Protein AF-A0A090REI8-F1 (afdb_monomer_lite)

Radius of gyration: 16.4 Å; chains: 1; bounding box: 38×35×31 Å

Organism: NCBI:txid754436

Sequence (110 aa):
MWQRHIGLMAAQRTAQASSPGHITAIDIDSGAVAAANLNFSASPWAARLQAVQADLADWTAQHTAGTFESIVCNPPYFNSGEQANCQARATARHTDNLHTPPYWPACIPC

InterPro domains:
  IPR000241 Ribosomal RNA large subunit methyltransferase K/L-like, methyltransferase domain [PF01170] (14-83)
  IPR002052 DNA methylase, N-6 adenine-specific, conserved site [PS00092] (71-77)
  IPR029063 S-adenosyl-L-methionine-dependent methyltransferase superfamily [G3DSA:3.40.50.150] (5-108)
  IPR029063 S-adenosyl-L-methionine-dependent methyltransferase superfamily [SSF53335] (13-97)
  IPR050210 tRNA (adenine-N(6)-)-methyltransferase [PTHR47739] (6-101)

Foldseek 3Di:
DPLLCVQVVLCVVQVPPPDRAADEAEDQDPVSQVSSLVVLCPDPNVVRYHYDNDDPVVVPVVDDPPPDPDDDDDDDPDDDDDDCPDDDDDDDDDDDDDDDDDDDPDPDDD

Secondary structure (DSSP, 8-state):
-GGGGHHHHHHHHTTTSSSPPPEEEEES-HHHHHHHHHHHHTSTTGGGEEEEE--HHHHHHTS-TTS-S-------S--S-------S---S---------S-S------

pLDDT: mean 74.06, std 25.16, range [29.55, 97.62]

Structure (mmCIF, N/CA/C/O backbone):
data_AF-A0A090REI8-F1
#
_entry.id   AF-A0A090REI8-F1
#
loop_
_atom_site.group_PDB
_atom_site.id
_atom_site.type_symbol
_atom_site.label_atom_id
_atom_site.label_alt_id
_atom_site.label_comp_id
_atom_site.label_asym_id
_atom_site.label_entity_id
_atom_site.label_seq_id
_atom_site.pdbx_PDB_ins_code
_atom_site.Cartn_x
_atom_site.Cartn_y
_atom_site.Cartn_z
_atom_site.occupancy
_atom_site.B_iso_or_equiv
_atom_site.auth_seq_id
_atom_site.auth_comp_id
_atom_site.auth_asym_id
_atom_site.auth_atom_id
_atom_site.pdbx_PDB_model_num
ATOM 1 N N . MET A 1 1 ? 13.327 -5.781 -0.823 1.00 45.44 1 MET A N 1
ATOM 2 C CA . MET A 1 1 ? 12.914 -6.630 0.326 1.00 45.44 1 MET A CA 1
ATOM 3 C C . MET A 1 1 ? 12.177 -5.838 1.419 1.00 45.44 1 MET A C 1
ATOM 5 O O . MET A 1 1 ? 11.156 -6.320 1.885 1.00 45.44 1 MET A O 1
ATOM 9 N N . TRP A 1 2 ? 12.618 -4.628 1.796 1.00 55.41 2 TRP A N 1
ATOM 10 C CA . TRP A 1 2 ? 12.045 -3.865 2.925 1.00 55.41 2 TRP A CA 1
ATOM 11 C C . TRP A 1 2 ? 10.726 -3.107 2.665 1.00 55.41 2 TRP A C 1
ATOM 13 O O . TRP A 1 2 ? 10.048 -2.748 3.620 1.00 55.41 2 TRP A O 1
ATOM 23 N N . GLN A 1 3 ? 10.308 -2.900 1.412 1.00 60.66 3 GLN A N 1
ATOM 24 C CA . GLN A 1 3 ? 9.115 -2.086 1.107 1.00 60.66 3 GLN A CA 1
ATOM 25 C C . GLN A 1 3 ? 7.772 -2.812 1.353 1.00 60.66 3 GLN A C 1
ATOM 27 O O . GLN A 1 3 ? 6.735 -2.182 1.515 1.00 60.66 3 GLN A O 1
ATOM 32 N N . ARG A 1 4 ? 7.785 -4.145 1.499 1.00 77.06 4 ARG A N 1
ATOM 33 C CA . ARG A 1 4 ? 6.569 -4.988 1.528 1.00 77.06 4 ARG A CA 1
ATOM 34 C C . ARG A 1 4 ? 5.786 -4.996 2.852 1.00 77.06 4 ARG A C 1
ATOM 36 O O . ARG A 1 4 ? 4.721 -5.600 2.912 1.00 77.06 4 ARG A O 1
ATOM 43 N N . HIS A 1 5 ? 6.307 -4.386 3.920 1.00 87.06 5 HIS A N 1
ATOM 44 C CA . HIS A 1 5 ? 5.734 -4.498 5.276 1.00 87.06 5 HIS A CA 1
ATOM 45 C C . HIS A 1 5 ? 5.313 -3.160 5.898 1.00 87.06 5 HIS A C 1
ATOM 47 O O . HIS A 1 5 ? 4.708 -3.153 6.969 1.00 87.06 5 HIS A O 1
ATOM 53 N N . ILE A 1 6 ? 5.597 -2.028 5.246 1.00 89.81 6 ILE A N 1
ATOM 54 C CA . ILE A 1 6 ? 5.300 -0.695 5.796 1.00 89.81 6 ILE A CA 1
ATOM 55 C C . ILE A 1 6 ? 3.793 -0.515 6.024 1.00 89.81 6 ILE A C 1
ATOM 57 O O . ILE A 1 6 ? 3.399 -0.041 7.087 1.00 89.81 6 ILE A O 1
ATOM 61 N N . GLY A 1 7 ? 2.952 -0.993 5.100 1.00 92.75 7 GLY A N 1
ATOM 62 C CA . GLY A 1 7 ? 1.494 -0.954 5.260 1.00 92.75 7 GLY A CA 1
ATOM 63 C C . GLY A 1 7 ? 1.001 -1.705 6.503 1.00 92.75 7 GLY A C 1
ATOM 64 O O . GLY A 1 7 ? 0.218 -1.163 7.278 1.00 92.75 7 GLY A O 1
ATOM 65 N N . LEU A 1 8 ? 1.530 -2.906 6.766 1.00 95.12 8 LEU A N 1
ATOM 66 C CA . LEU A 1 8 ? 1.191 -3.678 7.971 1.00 95.12 8 LEU A CA 1
ATOM 67 C C . LEU A 1 8 ? 1.623 -2.959 9.251 1.00 95.12 8 LEU A C 1
ATOM 69 O O . LEU A 1 8 ? 0.865 -2.884 10.215 1.00 95.12 8 LEU A O 1
ATOM 73 N N . MET A 1 9 ? 2.832 -2.402 9.249 1.00 94.88 9 MET A N 1
ATOM 74 C CA . MET A 1 9 ? 3.364 -1.646 10.380 1.00 94.88 9 MET A CA 1
ATOM 75 C C . MET A 1 9 ? 2.535 -0.392 10.688 1.00 94.88 9 MET A C 1
ATOM 77 O O . MET A 1 9 ? 2.335 -0.069 11.861 1.00 94.88 9 MET A O 1
ATOM 81 N N . ALA A 1 10 ? 2.044 0.305 9.660 1.00 94.19 10 ALA A N 1
ATOM 82 C CA . ALA A 1 10 ? 1.138 1.439 9.817 1.00 94.19 10 ALA A CA 1
ATOM 83 C C . ALA A 1 10 ? -0.238 0.994 10.344 1.00 94.19 10 ALA A C 1
ATOM 85 O O . ALA A 1 10 ? -0.774 1.605 11.272 1.00 94.19 10 ALA A O 1
ATOM 86 N N . ALA A 1 11 ? -0.785 -0.106 9.817 1.00 95.50 11 ALA A N 1
ATOM 87 C CA . ALA A 1 11 ? -2.069 -0.647 10.260 1.00 95.50 11 ALA A CA 1
ATOM 88 C C . ALA A 1 11 ? -2.041 -1.062 11.734 1.00 95.50 11 ALA A C 1
ATOM 90 O O . ALA A 1 11 ? -2.959 -0.724 12.482 1.00 95.50 11 ALA A O 1
ATOM 91 N N . GLN A 1 12 ? -0.962 -1.724 12.163 1.00 95.81 12 GLN A N 1
ATOM 92 C CA . GLN A 1 12 ? -0.759 -2.134 13.549 1.00 95.81 12 GLN A CA 1
ATOM 93 C C . GLN A 1 12 ? -0.692 -0.931 14.497 1.00 95.81 12 GLN A C 1
ATOM 95 O O . GLN A 1 12 ? -1.403 -0.907 15.500 1.00 95.81 12 GLN A O 1
ATOM 100 N N . ARG A 1 13 ? 0.133 0.077 14.180 1.00 95.06 13 ARG A N 1
ATOM 101 C CA . ARG A 1 13 ? 0.307 1.268 15.034 1.00 95.06 13 ARG A CA 1
ATOM 102 C C . ARG A 1 13 ? -0.969 2.095 15.163 1.00 95.06 13 ARG A C 1
ATOM 104 O O . ARG A 1 13 ? -1.224 2.669 16.213 1.00 95.06 13 ARG A O 1
ATOM 111 N N . THR A 1 14 ? -1.785 2.122 14.114 1.00 95.06 14 THR A N 1
ATOM 112 C CA . THR A 1 14 ? -3.037 2.895 14.077 1.00 95.06 14 THR A CA 1
ATOM 113 C C . THR A 1 14 ? -4.269 2.076 14.464 1.00 95.06 14 THR A C 1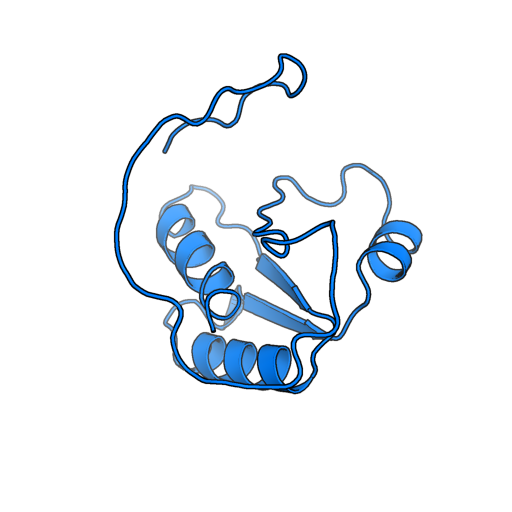
ATOM 115 O O . THR A 1 14 ? -5.382 2.591 14.419 1.00 95.06 14 THR A O 1
ATOM 118 N N . ALA A 1 15 ? -4.111 0.802 14.842 1.00 94.00 15 ALA A N 1
ATOM 119 C CA . ALA A 1 15 ? -5.233 -0.105 15.095 1.00 94.00 15 ALA A CA 1
ATOM 120 C C . ALA A 1 15 ? -6.160 0.348 16.234 1.00 94.00 15 ALA A C 1
ATOM 122 O O . ALA A 1 15 ? -7.345 0.042 16.191 1.00 94.00 15 ALA A O 1
ATOM 123 N N . GLN A 1 16 ? -5.623 1.065 17.226 1.00 93.38 16 GLN A N 1
ATOM 124 C CA . GLN A 1 16 ? -6.360 1.552 18.401 1.00 93.38 16 GLN A CA 1
ATOM 125 C C . GLN A 1 16 ? -6.715 3.044 18.314 1.00 93.38 16 GLN A C 1
ATOM 127 O O . GLN A 1 16 ? -7.148 3.635 19.302 1.00 93.38 16 GLN A O 1
ATOM 132 N N . ALA A 1 17 ? -6.505 3.679 17.156 1.00 91.50 17 ALA A N 1
ATOM 133 C CA . ALA A 1 17 ? -6.963 5.047 16.949 1.00 91.50 17 ALA A CA 1
ATOM 134 C C . ALA A 1 17 ? -8.496 5.104 17.042 1.00 91.50 17 ALA A C 1
ATOM 136 O O . ALA A 1 17 ? -9.183 4.161 16.653 1.00 91.50 17 ALA A O 1
ATOM 137 N N . SER A 1 18 ? -9.041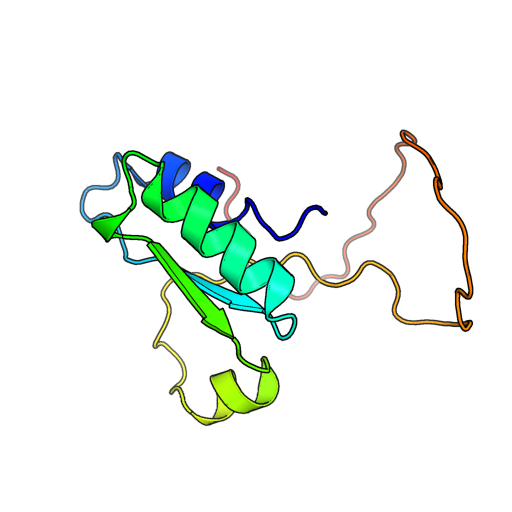 6.229 17.511 1.00 90.75 18 SER A N 1
ATOM 138 C CA . SER A 1 18 ? -10.494 6.448 17.585 1.00 90.75 18 SER A CA 1
ATOM 139 C C . SER A 1 18 ? -11.186 6.327 16.222 1.00 90.75 18 SER A C 1
ATOM 141 O O . SER A 1 18 ? -12.347 5.933 16.156 1.00 90.75 18 SER A O 1
ATOM 143 N N . SER A 1 19 ? -10.463 6.631 15.141 1.00 90.94 19 SER A N 1
ATOM 144 C CA . SER A 1 19 ? -10.889 6.433 13.756 1.00 90.94 19 SER A CA 1
ATOM 145 C C . SER A 1 19 ? -9.728 5.855 12.936 1.00 90.94 19 SER A C 1
ATOM 147 O O . SER A 1 19 ? -8.908 6.612 12.412 1.00 90.94 19 SER A O 1
ATOM 149 N N . PRO A 1 20 ? -9.591 4.519 12.843 1.00 90.94 20 PRO A N 1
ATOM 150 C CA . PRO A 1 20 ? -8.500 3.898 12.103 1.00 90.94 20 PRO A CA 1
ATOM 151 C C . PRO A 1 20 ? -8.656 4.109 10.590 1.00 90.94 20 PRO A C 1
ATOM 153 O O . PRO A 1 20 ? -9.600 3.615 9.977 1.00 90.94 20 PRO A O 1
ATOM 156 N N . GLY A 1 21 ? -7.703 4.810 9.972 1.00 92.00 21 GLY A N 1
ATOM 157 C CA . GLY A 1 21 ? -7.733 5.113 8.538 1.00 92.00 21 GLY A CA 1
ATOM 158 C C . GLY A 1 21 ? -7.511 3.900 7.624 1.00 92.00 21 GLY A C 1
ATOM 159 O O . GLY A 1 21 ? -7.040 2.840 8.062 1.00 92.00 21 GLY A O 1
ATOM 160 N N . HIS A 1 22 ? -7.822 4.086 6.339 1.00 95.81 22 HIS A N 1
ATOM 161 C CA . HIS A 1 22 ? -7.439 3.173 5.260 1.00 95.81 22 HIS A CA 1
ATOM 162 C C . HIS A 1 22 ? -6.005 3.462 4.818 1.00 95.81 22 HIS A C 1
ATOM 164 O O . HIS A 1 22 ? -5.557 4.608 4.826 1.00 95.81 22 HIS A O 1
ATOM 170 N N . ILE A 1 23 ? -5.286 2.417 4.429 1.00 95.94 23 ILE A N 1
ATOM 171 C CA . ILE A 1 23 ? -3.888 2.493 4.023 1.00 95.94 23 ILE A CA 1
ATOM 172 C C . ILE A 1 23 ? -3.780 1.975 2.593 1.00 95.94 23 ILE A C 1
ATOM 174 O O . ILE A 1 23 ? -4.008 0.795 2.319 1.00 95.94 23 ILE A O 1
ATOM 178 N N . THR A 1 24 ? -3.383 2.873 1.697 1.00 95.56 24 THR A N 1
ATOM 179 C CA . THR A 1 24 ? -3.032 2.549 0.315 1.00 95.56 24 THR A CA 1
ATOM 180 C C . THR A 1 24 ? -1.515 2.540 0.193 1.00 95.56 24 THR A C 1
ATOM 182 O O . THR A 1 24 ? -0.868 3.572 0.361 1.00 95.56 24 THR A O 1
ATOM 185 N N . ALA A 1 25 ? -0.942 1.372 -0.078 1.00 94.25 25 ALA A N 1
ATOM 186 C CA . ALA A 1 25 ? 0.457 1.236 -0.456 1.00 94.25 25 ALA A CA 1
ATOM 187 C C . ALA A 1 25 ? 0.566 1.300 -1.983 1.00 94.25 25 ALA A C 1
ATOM 189 O O . ALA A 1 25 ? -0.200 0.635 -2.678 1.00 94.25 25 ALA A O 1
ATOM 190 N N . ILE A 1 26 ? 1.521 2.067 -2.500 1.00 92.62 26 ILE A N 1
ATOM 191 C CA . ILE A 1 26 ? 1.821 2.103 -3.933 1.00 92.62 26 ILE A CA 1
ATOM 192 C C . ILE A 1 26 ? 3.256 1.647 -4.171 1.00 92.62 26 ILE A C 1
ATOM 194 O O . ILE A 1 26 ? 4.146 1.968 -3.384 1.00 92.62 26 ILE A O 1
ATOM 198 N N . ASP A 1 27 ? 3.466 0.881 -5.234 1.00 91.69 27 ASP A N 1
ATOM 199 C CA . ASP A 1 27 ? 4.790 0.462 -5.696 1.00 91.69 27 ASP A CA 1
ATOM 200 C C . ASP A 1 27 ? 4.736 0.273 -7.222 1.00 91.69 27 ASP A C 1
ATOM 202 O O . ASP A 1 27 ? 3.708 -0.141 -7.761 1.00 91.69 27 ASP A O 1
ATOM 206 N N . ILE A 1 28 ? 5.821 0.578 -7.933 1.00 90.88 28 ILE A N 1
ATOM 207 C CA . ILE A 1 28 ? 5.897 0.385 -9.389 1.00 90.88 28 ILE A CA 1
ATOM 208 C C . ILE A 1 28 ? 6.129 -1.094 -9.744 1.00 90.88 28 ILE A C 1
ATOM 210 O O . ILE A 1 28 ? 5.736 -1.552 -10.822 1.00 90.88 28 ILE A O 1
ATOM 214 N N . ASP A 1 29 ? 6.736 -1.859 -8.827 1.00 92.12 29 ASP A N 1
ATOM 215 C CA . ASP A 1 29 ? 7.021 -3.281 -9.000 1.00 92.12 29 ASP A CA 1
ATOM 216 C C . ASP A 1 29 ? 5.782 -4.138 -8.706 1.00 92.12 29 ASP A C 1
ATOM 218 O O . ASP A 1 29 ? 5.389 -4.354 -7.557 1.00 92.12 29 ASP A O 1
ATOM 222 N N . SER A 1 30 ? 5.194 -4.710 -9.758 1.00 93.62 30 SER A N 1
ATOM 223 C CA . SER A 1 30 ? 4.041 -5.618 -9.643 1.00 93.62 30 SER A CA 1
ATOM 224 C C . SER A 1 30 ? 4.292 -6.811 -8.703 1.00 93.62 30 SER A C 1
ATOM 226 O O . SER A 1 30 ? 3.378 -7.250 -8.000 1.00 93.62 30 SER A O 1
ATOM 228 N N . GLY A 1 31 ? 5.532 -7.313 -8.622 1.00 93.06 31 GLY A N 1
ATOM 229 C CA . GLY A 1 31 ? 5.905 -8.400 -7.714 1.00 93.06 31 GLY A CA 1
ATOM 230 C C . GLY A 1 31 ? 5.864 -7.989 -6.238 1.00 93.06 31 GLY A C 1
ATOM 231 O O . GLY A 1 31 ? 5.432 -8.767 -5.380 1.00 93.06 31 GLY A O 1
ATOM 232 N N . ALA A 1 32 ? 6.293 -6.769 -5.919 1.00 91.25 32 ALA A N 1
ATOM 233 C CA . ALA A 1 32 ? 6.189 -6.177 -4.593 1.00 91.25 32 ALA A CA 1
ATOM 234 C C . ALA A 1 32 ? 4.731 -5.936 -4.203 1.00 91.25 32 ALA A C 1
ATOM 236 O O . ALA A 1 32 ? 4.357 -6.299 -3.086 1.00 91.25 32 ALA A O 1
ATOM 237 N N . VAL A 1 33 ? 3.909 -5.429 -5.126 1.00 94.31 33 VAL A N 1
ATOM 238 C CA . VAL A 1 33 ? 2.463 -5.239 -4.926 1.00 94.31 33 VAL A CA 1
ATOM 239 C C . VAL A 1 33 ? 1.767 -6.565 -4.632 1.00 94.31 33 VAL A C 1
ATOM 241 O O . VAL A 1 33 ? 1.047 -6.677 -3.640 1.00 94.31 33 VAL A O 1
ATOM 244 N N . ALA A 1 34 ? 2.015 -7.598 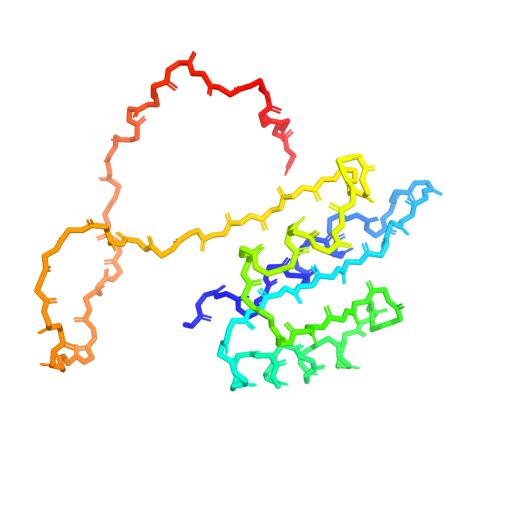-5.442 1.00 95.12 34 ALA A N 1
ATOM 245 C CA . ALA A 1 34 ? 1.427 -8.920 -5.235 1.00 95.12 34 ALA A CA 1
ATOM 246 C C . ALA A 1 34 ? 1.820 -9.508 -3.870 1.00 95.12 34 ALA A C 1
ATOM 248 O O . ALA A 1 34 ? 0.969 -9.996 -3.125 1.00 95.12 34 ALA A O 1
ATOM 249 N N . ALA A 1 35 ? 3.100 -9.407 -3.501 1.00 94.50 35 ALA A N 1
ATOM 250 C CA . ALA A 1 35 ? 3.576 -9.868 -2.202 1.00 94.50 35 ALA A CA 1
ATOM 251 C C . ALA A 1 35 ? 2.982 -9.066 -1.030 1.00 94.50 35 ALA A C 1
ATOM 253 O O . ALA A 1 35 ? 2.652 -9.649 0.002 1.00 94.50 35 ALA A O 1
ATOM 254 N N . ALA A 1 36 ? 2.827 -7.748 -1.177 1.00 95.38 36 ALA A N 1
ATOM 255 C CA . ALA A 1 36 ? 2.190 -6.906 -0.170 1.00 95.38 36 ALA A CA 1
ATOM 256 C C . ALA A 1 36 ? 0.710 -7.273 0.004 1.00 95.38 36 ALA A C 1
ATOM 258 O O . ALA A 1 36 ? 0.278 -7.483 1.132 1.00 95.38 36 ALA A O 1
ATOM 259 N N . ASN A 1 37 ? -0.042 -7.453 -1.085 1.00 96.56 37 ASN A N 1
ATOM 260 C CA . ASN A 1 37 ? -1.445 -7.871 -1.021 1.00 96.56 37 ASN A CA 1
ATOM 261 C C . ASN A 1 37 ? -1.617 -9.256 -0.378 1.00 96.56 37 ASN A C 1
ATOM 263 O O . ASN A 1 37 ? -2.517 -9.435 0.442 1.00 96.56 37 ASN A O 1
ATOM 267 N N . LEU A 1 38 ? -0.726 -10.214 -0.666 1.00 96.81 38 LEU A N 1
ATOM 268 C CA . LEU A 1 38 ? -0.708 -11.507 0.032 1.00 96.81 38 LEU A CA 1
ATOM 269 C C . LEU A 1 38 ? -0.526 -11.316 1.543 1.00 96.81 38 LEU A C 1
ATOM 271 O O . LEU A 1 38 ? -1.338 -11.803 2.330 1.00 96.81 38 LEU A O 1
ATOM 275 N N . ASN A 1 39 ? 0.478 -10.537 1.947 1.00 95.69 39 ASN A N 1
ATOM 276 C CA . ASN A 1 39 ? 0.729 -10.217 3.352 1.00 95.69 39 ASN A CA 1
ATOM 277 C C . ASN A 1 39 ? -0.459 -9.496 4.017 1.00 95.69 39 ASN A C 1
ATOM 279 O O . ASN A 1 39 ? -0.800 -9.794 5.160 1.00 95.69 39 ASN A O 1
ATOM 283 N N . PHE A 1 40 ? -1.095 -8.556 3.315 1.00 97.19 40 PHE A N 1
ATOM 284 C CA . PHE A 1 40 ? -2.248 -7.804 3.811 1.00 97.19 40 PHE A CA 1
ATOM 285 C C . PHE A 1 40 ? -3.451 -8.720 4.023 1.00 97.19 40 PHE A C 1
ATOM 287 O O . PHE A 1 40 ? -4.056 -8.675 5.095 1.00 97.19 40 PHE A O 1
ATOM 294 N N . SER A 1 41 ? -3.741 -9.598 3.058 1.00 97.38 41 SER A N 1
ATOM 295 C CA . SER A 1 41 ? -4.851 -10.556 3.132 1.00 97.38 41 SER A CA 1
ATOM 296 C C . SER A 1 41 ? -4.714 -11.560 4.281 1.00 97.38 41 SER A C 1
ATOM 298 O O . SER A 1 41 ? -5.714 -11.971 4.860 1.00 97.38 41 SER A O 1
ATOM 300 N N . ALA A 1 42 ? -3.480 -11.911 4.655 1.00 97.31 42 ALA A N 1
ATOM 301 C CA . ALA A 1 42 ? -3.187 -12.812 5.767 1.00 97.31 42 ALA A CA 1
ATOM 302 C C . ALA A 1 42 ? -3.175 -12.108 7.139 1.00 97.31 42 ALA A C 1
ATOM 304 O O . ALA A 1 42 ? -2.898 -12.744 8.157 1.00 97.31 42 ALA A O 1
ATOM 305 N N . SER A 1 43 ? -3.434 -10.798 7.183 1.00 97.00 43 SER A N 1
ATOM 306 C CA . SER A 1 43 ? -3.364 -9.999 8.405 1.00 97.00 43 SER A CA 1
ATOM 307 C C . SER A 1 43 ? -4.748 -9.701 8.999 1.00 97.00 43 SER A C 1
ATOM 309 O O . SER A 1 43 ? -5.738 -9.639 8.267 1.00 97.00 43 SER A O 1
ATOM 311 N N . PRO A 1 44 ? -4.832 -9.388 10.307 1.00 97.38 44 PRO A N 1
ATOM 312 C CA . PRO A 1 44 ? -6.072 -8.917 10.933 1.00 97.38 44 PRO A CA 1
ATOM 313 C C . PRO A 1 44 ? -6.612 -7.596 10.360 1.00 97.38 44 PRO A C 1
ATOM 315 O O . PRO A 1 44 ? -7.745 -7.222 10.648 1.00 97.38 44 PRO A O 1
ATOM 318 N N . TRP A 1 45 ? -5.809 -6.867 9.576 1.00 97.62 45 TRP A N 1
ATOM 319 C CA . TRP A 1 45 ? -6.144 -5.540 9.051 1.00 97.62 45 TRP A CA 1
ATOM 320 C C . TRP A 1 45 ? -6.456 -5.545 7.552 1.00 97.62 45 TRP A C 1
ATOM 322 O O . TRP A 1 45 ? -6.470 -4.477 6.943 1.00 97.62 45 TRP A O 1
ATOM 332 N N . ALA A 1 46 ? -6.716 -6.714 6.958 1.00 97.19 46 ALA A N 1
ATOM 333 C CA . ALA A 1 46 ? -6.951 -6.870 5.521 1.00 97.19 46 ALA A CA 1
ATOM 334 C C . ALA A 1 46 ? -7.975 -5.866 4.956 1.00 97.19 46 ALA A C 1
ATOM 336 O O . ALA A 1 46 ? -7.729 -5.254 3.925 1.00 97.19 46 ALA A O 1
ATOM 337 N N . ALA A 1 47 ? -9.079 -5.616 5.670 1.00 96.88 47 ALA A N 1
ATOM 338 C CA . ALA A 1 47 ? -10.126 -4.684 5.235 1.00 96.88 47 ALA A CA 1
ATOM 339 C C . ALA A 1 47 ? -9.669 -3.214 5.124 1.00 96.88 47 ALA A C 1
ATOM 341 O O . ALA A 1 47 ? -10.343 -2.410 4.490 1.00 96.88 47 ALA A O 1
ATOM 342 N N . ARG A 1 48 ? -8.542 -2.848 5.747 1.00 96.69 48 ARG A N 1
ATOM 343 C CA . ARG A 1 48 ? -8.001 -1.479 5.768 1.00 96.69 48 ARG A CA 1
ATOM 344 C C . ARG A 1 48 ? -6.811 -1.294 4.832 1.00 96.69 48 ARG A C 1
ATOM 346 O O . ARG A 1 48 ? -6.274 -0.191 4.770 1.00 96.69 48 ARG A O 1
ATOM 353 N N . LEU A 1 49 ? -6.355 -2.356 4.174 1.00 97.25 49 LEU A N 1
ATOM 354 C CA . LEU A 1 49 ? -5.082 -2.391 3.469 1.00 97.25 49 LEU A CA 1
ATOM 355 C C . LEU A 1 49 ? -5.279 -2.759 2.004 1.00 97.25 49 LEU A C 1
ATOM 357 O O . LEU A 1 49 ? -5.902 -3.767 1.686 1.00 97.25 49 LEU A O 1
ATOM 361 N N . GLN A 1 50 ? -4.663 -1.981 1.122 1.00 96.81 50 GLN A N 1
ATOM 362 C CA . GLN A 1 50 ? -4.562 -2.306 -0.297 1.00 96.81 50 GLN A CA 1
ATOM 363 C C . GLN A 1 50 ? -3.189 -1.911 -0.832 1.00 96.81 50 GLN A C 1
ATOM 365 O O . GLN A 1 50 ? -2.658 -0.860 -0.465 1.00 96.81 50 GLN A O 1
ATOM 370 N N . ALA A 1 51 ? -2.612 -2.746 -1.694 1.00 96.00 51 ALA A N 1
ATOM 371 C CA . ALA A 1 51 ? -1.453 -2.385 -2.497 1.00 96.00 51 ALA A CA 1
ATOM 372 C C . ALA A 1 51 ? -1.868 -2.204 -3.961 1.00 96.00 51 ALA A C 1
ATOM 374 O O . ALA A 1 51 ? -2.514 -3.083 -4.540 1.00 96.00 51 ALA A O 1
ATOM 375 N N . VAL A 1 52 ? -1.468 -1.080 -4.553 1.00 95.25 52 VAL A N 1
ATOM 376 C CA . VAL A 1 52 ? -1.762 -0.702 -5.937 1.00 95.25 52 VAL A CA 1
ATOM 377 C C . VAL A 1 52 ? -0.453 -0.573 -6.704 1.00 95.25 52 VAL A C 1
ATOM 379 O O . VAL A 1 52 ? 0.503 0.029 -6.219 1.00 95.25 52 VAL A O 1
ATOM 382 N N . GLN A 1 53 ? -0.412 -1.136 -7.911 1.00 95.31 53 GLN A N 1
ATOM 383 C CA . GLN A 1 53 ? 0.702 -0.891 -8.815 1.00 95.31 53 GLN A CA 1
ATOM 384 C C . GLN A 1 53 ? 0.543 0.492 -9.440 1.00 95.31 53 GLN A C 1
ATOM 386 O O . GLN A 1 53 ? -0.377 0.704 -10.228 1.00 95.31 53 GLN A O 1
ATOM 391 N N . ALA A 1 54 ? 1.424 1.419 -9.083 1.00 92.44 54 ALA A N 1
ATOM 392 C CA . ALA A 1 54 ? 1.397 2.778 -9.604 1.00 92.44 54 ALA A CA 1
ATOM 393 C C . ALA A 1 54 ? 2.785 3.418 -9.547 1.00 92.44 54 ALA A C 1
ATOM 395 O O . ALA A 1 54 ? 3.564 3.165 -8.626 1.00 92.44 54 ALA A O 1
ATOM 396 N N . ASP A 1 55 ? 3.060 4.287 -10.516 1.00 91.12 55 ASP A N 1
ATOM 397 C CA . ASP A 1 55 ? 4.142 5.257 -10.412 1.00 91.12 55 ASP A CA 1
ATOM 398 C C . ASP A 1 55 ? 3.713 6.419 -9.499 1.00 91.12 55 ASP A C 1
ATOM 400 O O . ASP A 1 55 ? 2.562 6.858 -9.530 1.00 91.12 55 ASP A O 1
ATOM 404 N N . LEU A 1 56 ? 4.627 6.918 -8.661 1.00 86.81 56 LEU A N 1
ATOM 405 C CA . LEU A 1 56 ? 4.320 7.976 -7.695 1.00 86.81 56 LEU A CA 1
ATOM 406 C C . LEU A 1 56 ? 3.971 9.310 -8.381 1.00 86.81 56 LEU A C 1
ATOM 408 O O . LEU A 1 56 ? 3.096 10.031 -7.891 1.00 86.81 56 LEU A O 1
ATOM 412 N N . ALA A 1 57 ? 4.630 9.655 -9.490 1.00 87.56 57 ALA A N 1
ATOM 413 C CA . ALA A 1 57 ? 4.350 10.895 -10.209 1.00 87.56 57 ALA A CA 1
ATOM 414 C C . ALA A 1 57 ? 2.960 10.833 -10.857 1.00 87.56 57 ALA A C 1
ATOM 416 O O . ALA A 1 57 ? 2.162 11.753 -10.675 1.00 87.56 57 ALA A O 1
ATOM 417 N N . ASP A 1 58 ? 2.623 9.712 -11.497 1.00 88.50 58 ASP A N 1
ATOM 418 C CA . ASP A 1 58 ? 1.283 9.502 -12.059 1.00 88.50 58 ASP A CA 1
ATOM 419 C C . ASP A 1 58 ? 0.206 9.484 -10.965 1.00 88.50 58 ASP A C 1
ATOM 421 O O . ASP A 1 58 ? -0.851 10.104 -11.107 1.00 88.50 58 ASP A O 1
ATOM 425 N N . TRP A 1 59 ? 0.482 8.817 -9.840 1.00 89.25 59 TRP A N 1
ATOM 426 C CA . TRP A 1 59 ? -0.444 8.738 -8.712 1.00 89.25 59 TRP A CA 1
ATOM 427 C C . TRP A 1 59 ? -0.741 10.115 -8.118 1.00 89.25 59 TRP A C 1
ATOM 429 O O . TRP A 1 59 ? -1.899 10.450 -7.871 1.00 89.25 59 TRP A O 1
ATOM 439 N N . THR A 1 60 ? 0.289 10.934 -7.906 1.00 88.25 60 THR A N 1
ATOM 440 C CA . THR A 1 60 ? 0.123 12.287 -7.354 1.00 88.25 60 THR A CA 1
ATOM 441 C C . THR A 1 60 ? -0.570 13.232 -8.330 1.00 88.25 60 THR A C 1
ATOM 443 O O . THR A 1 60 ? -1.363 14.055 -7.888 1.00 88.25 60 THR A O 1
ATOM 446 N N . ALA A 1 61 ? -0.365 13.083 -9.641 1.00 89.56 61 ALA A N 1
ATOM 447 C CA . ALA A 1 61 ? -1.092 13.860 -10.647 1.00 89.56 61 ALA A CA 1
ATOM 448 C C . ALA A 1 61 ? -2.606 13.567 -10.661 1.00 89.56 61 ALA A C 1
ATOM 450 O O . ALA A 1 61 ? -3.402 14.436 -11.016 1.00 89.56 61 ALA A O 1
ATOM 451 N N . GLN A 1 62 ? -3.012 12.357 -10.265 1.00 89.69 62 GLN A N 1
ATOM 452 C CA . GLN A 1 62 ? -4.415 11.925 -10.232 1.00 89.69 62 GLN A CA 1
ATOM 453 C C . GLN A 1 62 ? -5.142 12.264 -8.921 1.00 89.69 62 GLN A C 1
ATOM 455 O O . GLN A 1 62 ? -6.360 12.105 -8.848 1.00 89.69 62 GLN A O 1
ATOM 460 N N . HIS A 1 63 ? -4.431 12.733 -7.892 1.00 87.25 63 HIS A N 1
ATOM 461 C CA . HIS A 1 63 ? -5.001 13.012 -6.573 1.00 87.25 63 HIS A CA 1
ATOM 462 C C . HIS A 1 63 ? -4.771 14.468 -6.164 1.00 87.25 63 HIS A C 1
ATOM 464 O O . HIS A 1 63 ? -3.702 15.039 -6.360 1.00 87.25 63 HIS A O 1
ATOM 470 N N . THR A 1 64 ? -5.775 15.087 -5.549 1.00 86.44 64 THR A N 1
ATOM 471 C CA . THR A 1 64 ? -5.665 16.467 -5.069 1.00 86.44 64 THR A CA 1
ATOM 472 C C . THR A 1 64 ? -4.867 16.543 -3.766 1.00 86.44 64 THR A C 1
ATOM 474 O O . THR A 1 64 ? -4.856 15.617 -2.947 1.00 86.44 64 THR A O 1
ATOM 477 N N . ALA A 1 65 ? -4.202 17.679 -3.540 1.00 83.44 65 ALA A N 1
ATOM 478 C CA . ALA A 1 65 ? -3.539 17.951 -2.269 1.00 83.44 65 ALA A CA 1
ATOM 479 C C . ALA A 1 65 ? -4.540 17.853 -1.101 1.00 83.44 65 ALA A C 1
ATOM 481 O O . ALA A 1 65 ? -5.670 18.327 -1.203 1.00 83.44 65 ALA A O 1
ATOM 482 N N . GLY A 1 66 ? -4.121 17.232 0.005 1.00 83.62 66 GLY A N 1
ATOM 483 C CA . GLY A 1 66 ? -4.977 16.995 1.175 1.00 83.62 66 GLY A CA 1
ATOM 484 C C . GLY A 1 66 ? -5.799 15.701 1.132 1.00 83.62 66 GLY A C 1
ATOM 485 O O . GLY A 1 66 ? -6.525 15.433 2.081 1.00 83.62 66 GLY A O 1
ATOM 486 N N . THR A 1 67 ? -5.664 14.872 0.087 1.00 85.62 67 THR A N 1
ATOM 487 C CA . THR A 1 67 ? -6.345 13.560 0.014 1.00 85.62 67 THR A CA 1
ATOM 488 C C . THR A 1 67 ? -5.894 12.586 1.112 1.00 85.62 67 THR A C 1
ATOM 490 O O . THR A 1 67 ? -6.673 11.743 1.548 1.00 85.62 67 THR A O 1
ATOM 493 N N . PHE A 1 68 ? -4.642 12.691 1.567 1.00 87.62 68 PHE A N 1
ATOM 494 C CA . PHE A 1 68 ? -4.065 11.802 2.575 1.00 87.62 68 PHE A CA 1
ATOM 495 C C . PHE A 1 68 ? -3.701 12.580 3.836 1.00 87.62 68 PHE A C 1
ATOM 497 O O . PHE A 1 68 ? -3.009 13.594 3.767 1.00 87.62 68 PHE A O 1
ATOM 504 N N . GLU A 1 69 ? -4.116 12.061 4.991 1.00 88.00 69 GLU A N 1
ATOM 505 C CA . GLU A 1 69 ? -3.784 12.631 6.303 1.00 88.00 69 GLU A CA 1
ATOM 506 C C . GLU A 1 69 ? -2.312 12.411 6.673 1.00 88.00 69 GLU A C 1
ATOM 508 O O . GLU A 1 69 ? -1.738 13.141 7.478 1.00 88.00 69 GLU A O 1
ATOM 513 N N . SER A 1 70 ? -1.686 11.368 6.125 1.00 88.38 70 SER A N 1
ATOM 514 C CA . SER A 1 70 ? -0.299 11.008 6.406 1.00 88.38 70 SER A CA 1
ATOM 515 C C . SER A 1 70 ? 0.303 10.226 5.247 1.00 88.38 70 SER A C 1
ATOM 517 O O . SER A 1 70 ? -0.369 9.412 4.615 1.00 88.38 70 SER A O 1
ATOM 519 N N . ILE A 1 71 ? 1.591 10.454 4.995 1.00 89.38 71 ILE A N 1
ATOM 520 C CA . ILE A 1 71 ? 2.367 9.756 3.969 1.00 89.38 71 ILE A CA 1
ATOM 521 C C . ILE A 1 71 ? 3.601 9.159 4.639 1.00 89.38 71 ILE A C 1
ATOM 523 O O . ILE A 1 71 ? 4.335 9.853 5.339 1.00 89.38 71 ILE A O 1
ATOM 527 N N . VAL A 1 72 ? 3.837 7.869 4.405 1.00 87.50 72 VAL A N 1
ATOM 528 C CA . VAL A 1 72 ? 5.034 7.157 4.862 1.00 87.50 72 VAL A CA 1
ATOM 529 C C . VAL A 1 72 ? 5.738 6.601 3.634 1.00 87.50 72 VAL A C 1
ATOM 531 O O . VAL A 1 72 ? 5.146 5.843 2.872 1.00 87.50 72 VAL A O 1
ATOM 534 N N . CYS A 1 73 ? 7.003 6.965 3.446 1.00 83.69 73 CYS A N 1
ATOM 535 C CA . CYS A 1 73 ? 7.816 6.500 2.329 1.00 83.69 73 CYS A CA 1
ATOM 536 C C . CYS A 1 73 ? 9.159 5.987 2.848 1.00 83.69 73 CYS A C 1
ATOM 538 O O . CYS A 1 73 ? 9.759 6.589 3.737 1.00 83.69 73 CYS A O 1
ATOM 540 N N . ASN A 1 74 ? 9.629 4.879 2.278 1.00 76.50 74 ASN A N 1
ATOM 541 C CA . ASN A 1 74 ? 11.012 4.442 2.412 1.00 76.50 74 ASN A CA 1
ATOM 542 C C . ASN A 1 74 ? 11.676 4.576 1.035 1.00 76.50 74 ASN A C 1
ATOM 544 O O . ASN A 1 74 ? 11.593 3.631 0.244 1.00 76.50 74 ASN A O 1
ATOM 548 N N . PRO A 1 75 ? 12.245 5.752 0.711 1.00 68.06 75 PRO A N 1
ATOM 549 C CA . PRO A 1 75 ? 12.793 6.000 -0.612 1.00 68.06 75 PRO A CA 1
ATOM 550 C C . PRO A 1 75 ? 13.938 5.022 -0.921 1.00 68.06 75 PRO A C 1
ATOM 552 O O . PRO A 1 75 ? 14.588 4.505 -0.006 1.00 68.06 75 PRO A O 1
ATOM 555 N N . PRO A 1 76 ? 14.208 4.741 -2.208 1.00 64.12 76 PRO A N 1
ATOM 556 C CA . PRO A 1 76 ? 15.363 3.942 -2.586 1.00 64.12 76 PRO A CA 1
ATOM 557 C C . PRO A 1 76 ? 16.644 4.586 -2.040 1.00 64.12 76 PRO A C 1
ATOM 559 O O . PRO A 1 76 ? 16.850 5.791 -2.139 1.00 64.12 76 PRO A O 1
ATOM 562 N N . TYR A 1 77 ? 17.516 3.764 -1.462 1.00 55.44 77 TYR A N 1
ATOM 563 C CA . TYR A 1 77 ? 18.696 4.221 -0.721 1.00 55.44 77 TYR A CA 1
ATOM 564 C C . TYR A 1 77 ? 19.846 4.771 -1.589 1.00 55.44 77 TYR A C 1
ATOM 566 O O . TYR A 1 77 ? 20.899 5.086 -1.046 1.00 55.44 77 TYR A O 1
ATOM 574 N N . PHE A 1 78 ? 19.688 4.914 -2.909 1.00 49.47 78 PHE A N 1
ATOM 575 C CA . PHE A 1 78 ? 20.778 5.345 -3.790 1.00 49.47 78 PHE A CA 1
ATOM 576 C C . PHE A 1 78 ? 20.280 6.281 -4.894 1.00 49.47 78 PHE A C 1
ATOM 578 O O . PHE A 1 78 ? 19.543 5.860 -5.778 1.00 49.47 78 PHE A O 1
ATOM 585 N N . ASN A 1 79 ? 20.728 7.540 -4.849 1.00 39.34 79 ASN A N 1
ATOM 586 C CA . ASN A 1 79 ? 20.461 8.568 -5.865 1.00 39.34 79 ASN A CA 1
ATOM 587 C C . ASN A 1 79 ? 21.716 8.971 -6.664 1.00 39.34 79 ASN A C 1
ATOM 589 O O . ASN A 1 79 ? 21.721 10.000 -7.333 1.00 39.34 79 ASN A O 1
ATOM 593 N N . SER A 1 80 ? 22.790 8.179 -6.630 1.00 42.06 80 SER A N 1
ATOM 594 C CA . SER A 1 80 ? 23.976 8.462 -7.443 1.00 42.06 80 SER A CA 1
ATOM 595 C C . SER A 1 80 ? 24.813 7.216 -7.710 1.00 42.06 80 SER A C 1
ATOM 597 O O . SER A 1 80 ? 25.438 6.690 -6.795 1.00 42.06 80 SER A O 1
ATOM 599 N N . GLY A 1 81 ? 24.885 6.839 -8.987 1.00 39.53 81 GLY A N 1
ATOM 600 C CA . GLY A 1 81 ? 26.039 6.147 -9.551 1.00 39.53 81 GLY A CA 1
ATOM 601 C C . GLY A 1 81 ? 25.969 4.625 -9.569 1.00 39.53 81 GLY A C 1
ATOM 602 O O . GLY A 1 81 ? 26.008 3.972 -8.540 1.00 39.53 81 GLY A O 1
ATOM 603 N N . GLU A 1 82 ? 25.992 4.113 -10.794 1.00 32.03 82 GLU A N 1
ATOM 604 C CA . GLU A 1 82 ? 26.451 2.784 -11.195 1.00 32.03 82 GLU A CA 1
ATOM 605 C C . GLU A 1 82 ? 25.427 1.649 -11.209 1.00 32.03 82 GLU A C 1
ATOM 607 O O . GLU A 1 82 ? 24.811 1.232 -10.232 1.00 32.03 82 GLU A O 1
ATOM 612 N N . GLN A 1 83 ? 25.293 1.146 -12.433 1.00 44.47 83 GLN A N 1
ATOM 613 C CA . GLN A 1 83 ? 24.647 -0.081 -12.845 1.00 44.47 83 GLN A CA 1
ATOM 614 C C . GLN A 1 83 ? 25.098 -1.229 -11.932 1.00 44.47 83 GLN A C 1
ATOM 616 O O . GLN A 1 83 ? 26.109 -1.878 -12.193 1.00 44.47 83 GLN A O 1
ATOM 621 N N . ALA A 1 84 ? 24.355 -1.504 -10.861 1.00 35.56 84 ALA A N 1
ATOM 622 C CA . ALA A 1 84 ? 24.634 -2.631 -9.978 1.00 35.56 84 ALA A CA 1
ATOM 623 C C . ALA A 1 84 ? 24.115 -3.928 -10.614 1.00 35.56 84 ALA A C 1
ATOM 625 O O . ALA A 1 84 ? 23.113 -4.526 -10.214 1.00 35.56 84 ALA A O 1
ATOM 626 N N . ASN A 1 85 ? 24.821 -4.330 -11.664 1.00 30.83 85 ASN A N 1
ATOM 627 C CA . ASN A 1 85 ? 24.802 -5.656 -12.237 1.00 30.83 85 ASN A CA 1
ATOM 628 C C . ASN A 1 85 ? 25.392 -6.625 -11.197 1.00 30.83 85 ASN A C 1
ATOM 630 O O . ASN A 1 85 ? 26.607 -6.778 -11.116 1.00 30.83 85 ASN A O 1
ATOM 634 N N . CYS A 1 86 ? 24.519 -7.264 -10.408 1.00 35.22 86 CYS A N 1
ATOM 635 C CA . CYS A 1 86 ? 24.855 -8.304 -9.422 1.00 35.22 86 CYS A CA 1
ATOM 636 C C . CYS A 1 86 ? 25.692 -7.760 -8.219 1.00 35.22 86 CYS A C 1
ATOM 638 O O . CYS A 1 86 ? 26.365 -6.753 -8.317 1.00 35.22 86 CYS A O 1
ATOM 640 N N . GLN A 1 87 ? 25.710 -8.283 -6.994 1.00 29.55 87 GLN A N 1
ATOM 641 C CA . GLN A 1 87 ? 25.450 -9.601 -6.436 1.00 29.55 87 GLN A CA 1
ATOM 642 C C . GLN A 1 87 ? 24.971 -9.448 -4.979 1.00 29.55 87 GLN A C 1
ATOM 644 O O . GLN A 1 87 ? 25.252 -8.471 -4.293 1.00 29.55 87 GLN A O 1
ATOM 649 N N . ALA A 1 88 ? 24.253 -10.465 -4.514 1.00 38.16 88 ALA A N 1
ATOM 650 C CA . ALA A 1 88 ? 23.821 -10.689 -3.143 1.00 38.16 88 ALA A CA 1
ATOM 651 C C . ALA A 1 88 ? 24.781 -10.177 -2.043 1.00 38.16 88 ALA A C 1
ATOM 653 O O . ALA A 1 88 ? 25.932 -10.599 -1.981 1.00 38.16 88 ALA A O 1
ATOM 654 N N . ARG A 1 89 ? 24.208 -9.445 -1.075 1.00 38.88 89 ARG A N 1
ATOM 655 C CA . ARG A 1 89 ? 24.792 -9.051 0.226 1.00 38.88 89 ARG A CA 1
ATOM 656 C C 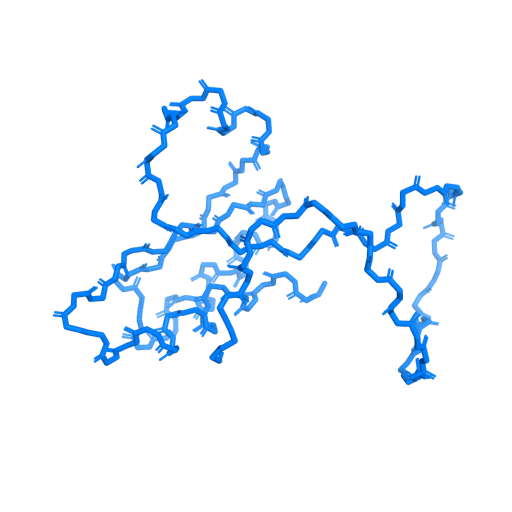. ARG A 1 89 ? 25.776 -7.872 0.185 1.00 38.88 89 ARG A C 1
ATOM 658 O O . ARG A 1 89 ? 26.975 -8.053 0.040 1.00 38.88 89 ARG A O 1
ATOM 665 N N . ALA A 1 90 ? 25.261 -6.692 0.511 1.00 30.62 90 ALA A N 1
ATOM 666 C CA . ALA A 1 90 ? 25.999 -5.679 1.265 1.00 30.62 90 ALA A CA 1
ATOM 667 C C . ALA A 1 90 ? 25.135 -5.316 2.493 1.00 30.62 90 ALA A C 1
ATOM 669 O O . ALA A 1 90 ? 24.230 -4.498 2.403 1.00 30.62 90 ALA A O 1
ATOM 670 N N . THR A 1 91 ? 25.030 -6.232 3.456 1.00 31.94 91 THR A N 1
ATOM 671 C CA . THR A 1 91 ? 25.789 -6.259 4.722 1.00 31.94 91 THR A CA 1
ATOM 672 C C . THR A 1 91 ? 25.091 -5.450 5.809 1.00 31.94 91 THR A C 1
ATOM 674 O O . THR A 1 91 ? 24.955 -4.234 5.760 1.00 31.94 91 THR A O 1
ATOM 677 N N . ALA A 1 92 ? 24.609 -6.205 6.792 1.00 35.75 92 ALA A N 1
ATOM 678 C CA . ALA A 1 92 ? 24.069 -5.728 8.043 1.00 35.75 92 ALA A CA 1
ATOM 679 C C . ALA A 1 92 ? 25.093 -4.872 8.803 1.00 35.75 92 ALA A C 1
ATOM 681 O O . ALA A 1 92 ? 26.270 -5.214 8.817 1.00 35.75 92 ALA A O 1
ATOM 682 N N . ARG A 1 93 ? 24.575 -3.883 9.545 1.00 45.62 93 ARG A N 1
ATOM 683 C CA . ARG A 1 93 ? 25.255 -3.099 10.591 1.00 45.62 93 ARG A CA 1
ATOM 684 C C . ARG A 1 93 ? 26.339 -2.153 10.061 1.00 45.62 93 ARG A C 1
ATOM 686 O O . ARG A 1 93 ? 27.402 -2.595 9.670 1.00 45.62 93 ARG A O 1
ATOM 693 N N . HIS A 1 94 ? 26.094 -0.850 10.163 1.00 32.41 94 HIS A N 1
ATOM 694 C CA . HIS A 1 94 ? 26.879 0.027 11.034 1.00 32.41 94 HIS A CA 1
ATOM 695 C C . HIS A 1 94 ? 26.166 1.380 11.181 1.00 32.41 94 HIS A C 1
ATOM 697 O O . HIS A 1 94 ? 25.755 2.009 10.213 1.00 32.41 94 HIS A O 1
ATOM 703 N N . THR A 1 95 ? 25.961 1.754 12.439 1.00 41.62 95 THR A N 1
ATOM 704 C CA . THR A 1 95 ? 25.648 3.090 12.947 1.00 41.62 95 THR A CA 1
ATOM 705 C C . THR A 1 95 ? 26.722 4.090 12.524 1.00 41.62 95 THR A C 1
ATOM 707 O O . THR A 1 95 ? 27.889 3.803 12.759 1.00 41.62 95 THR A O 1
ATOM 710 N N . ASP A 1 96 ? 26.340 5.236 11.955 1.00 41.66 96 ASP A N 1
ATOM 711 C CA . ASP A 1 96 ? 26.777 6.560 12.430 1.00 41.66 96 ASP A CA 1
ATOM 712 C C . ASP A 1 96 ? 26.191 7.708 11.584 1.00 41.66 96 ASP A C 1
ATOM 714 O O . ASP A 1 96 ? 26.267 7.718 10.360 1.00 41.66 96 ASP A O 1
ATOM 718 N N . ASN A 1 97 ? 25.639 8.694 12.299 1.00 39.91 97 ASN A N 1
ATOM 719 C CA . ASN A 1 97 ? 25.439 10.098 11.919 1.00 39.91 97 ASN A CA 1
ATOM 720 C C . ASN A 1 97 ? 24.514 10.438 10.733 1.00 39.91 97 ASN A C 1
ATOM 722 O O . ASN A 1 97 ? 24.948 10.844 9.657 1.00 39.91 97 ASN A O 1
ATOM 726 N N . LEU A 1 98 ? 23.204 10.445 11.007 1.00 36.91 98 LEU A N 1
ATOM 727 C CA . LEU A 1 98 ? 22.228 11.213 10.226 1.00 36.91 98 LEU A CA 1
ATOM 728 C C . LEU A 1 98 ? 22.296 12.698 10.612 1.00 36.91 98 LEU A C 1
ATOM 730 O O . LEU A 1 98 ? 21.743 13.119 11.625 1.00 36.91 98 LEU A O 1
ATOM 734 N N . HIS A 1 99 ? 22.967 13.496 9.783 1.00 39.59 99 HIS A N 1
ATOM 735 C CA . HIS A 1 99 ? 22.843 14.952 9.788 1.00 39.59 99 HIS A CA 1
ATOM 736 C C . HIS A 1 99 ? 21.594 15.329 8.971 1.00 39.59 99 HIS A C 1
ATOM 738 O O . HIS A 1 99 ? 21.543 15.093 7.765 1.00 39.59 99 HIS A O 1
ATOM 744 N N . THR A 1 100 ? 20.562 15.871 9.619 1.00 47.09 100 THR A N 1
ATOM 745 C CA . THR A 1 100 ? 19.305 16.294 8.976 1.00 47.09 100 THR A CA 1
ATOM 746 C C . THR A 1 100 ? 19.385 17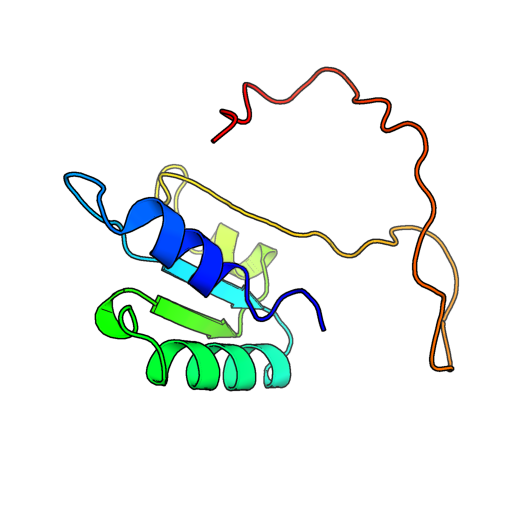.756 8.502 1.00 47.09 100 THR A C 1
ATOM 748 O O . THR A 1 100 ? 19.632 18.622 9.343 1.00 47.09 100 THR A O 1
ATOM 751 N N . PRO A 1 101 ? 19.148 18.091 7.216 1.00 37.03 101 PRO A N 1
ATOM 752 C CA . PRO A 1 101 ? 18.965 19.480 6.780 1.00 37.03 101 PRO A CA 1
ATOM 753 C C . PRO A 1 101 ? 17.568 20.040 7.159 1.00 37.03 101 PRO A C 1
ATOM 755 O O . PRO A 1 101 ? 16.622 19.270 7.330 1.00 37.03 101 PRO A O 1
ATOM 758 N N . PRO A 1 102 ? 17.406 21.374 7.302 1.00 43.41 102 PRO A N 1
ATOM 759 C CA . PRO A 1 102 ? 16.415 21.964 8.208 1.00 43.41 102 PRO A CA 1
ATOM 760 C C . PRO A 1 102 ? 15.090 22.393 7.552 1.00 43.41 102 PRO A C 1
ATOM 762 O O . PRO A 1 102 ? 14.614 23.485 7.841 1.00 43.41 102 PRO A O 1
ATOM 765 N N . TYR A 1 103 ? 14.466 21.587 6.686 1.00 39.22 103 TYR A N 1
ATOM 766 C CA . TYR A 1 103 ? 13.144 21.944 6.136 1.00 39.22 103 TYR A CA 1
ATOM 767 C C . TYR A 1 103 ? 12.243 20.728 5.879 1.00 39.22 103 TYR A C 1
ATOM 769 O O . TYR A 1 103 ? 12.067 20.290 4.747 1.00 39.22 103 TYR A O 1
ATOM 777 N N . TRP A 1 104 ? 11.620 20.219 6.942 1.00 33.78 104 TRP A N 1
ATOM 778 C CA . TRP A 1 104 ? 10.312 19.559 6.871 1.00 33.78 104 TRP A CA 1
ATOM 779 C C . TRP A 1 104 ? 9.621 19.699 8.235 1.00 33.78 104 TRP A C 1
ATOM 781 O O . TRP A 1 104 ? 10.240 19.365 9.250 1.00 33.78 104 TRP A O 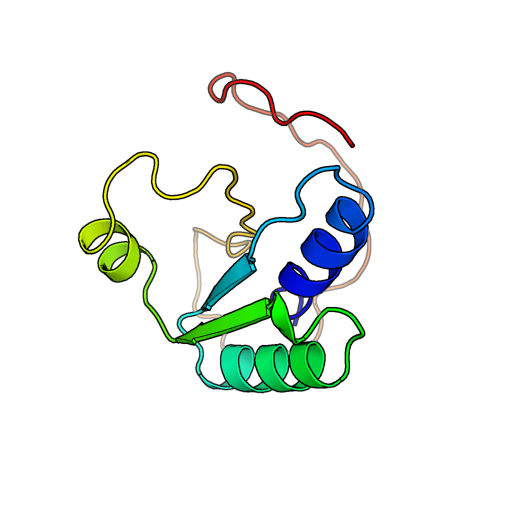1
ATOM 791 N N . PRO A 1 105 ? 8.385 20.221 8.321 1.00 43.12 105 PRO A N 1
ATOM 792 C CA . PRO A 1 105 ? 7.707 20.339 9.600 1.00 43.12 105 PRO A CA 1
ATOM 793 C C . PRO A 1 105 ? 7.374 18.939 10.130 1.00 43.12 105 PRO A C 1
ATOM 795 O O . PRO A 1 105 ? 6.607 18.193 9.533 1.00 43.12 105 PRO A O 1
ATOM 798 N N . ALA A 1 106 ? 7.993 18.618 11.266 1.00 40.56 106 ALA A N 1
ATOM 799 C CA . ALA A 1 106 ? 7.545 17.669 12.278 1.00 40.56 106 ALA A CA 1
ATOM 800 C C . ALA A 1 106 ? 7.064 16.292 11.778 1.00 40.56 106 ALA A C 1
ATOM 802 O O . ALA A 1 106 ? 5.870 16.003 11.720 1.00 40.56 106 ALA A O 1
ATOM 803 N N . CYS A 1 107 ? 8.011 15.372 11.583 1.00 33.25 107 CYS A N 1
ATOM 804 C CA . CYS A 1 107 ? 7.737 13.971 11.895 1.00 33.25 107 CYS A CA 1
ATOM 805 C C . CYS A 1 107 ? 7.403 13.885 13.392 1.00 33.25 107 CYS A C 1
ATOM 807 O O . CYS A 1 107 ? 8.279 14.086 14.233 1.00 33.25 107 CYS A O 1
ATOM 809 N N . ILE A 1 108 ? 6.139 13.628 13.729 1.00 39.00 108 ILE A N 1
ATOM 810 C CA . ILE A 1 108 ? 5.730 13.302 15.097 1.00 39.00 108 ILE A CA 1
ATOM 811 C C . ILE A 1 108 ? 6.367 11.947 15.449 1.00 39.00 108 ILE A C 1
ATOM 813 O O . ILE A 1 108 ? 6.110 10.970 14.742 1.00 39.00 108 ILE A O 1
ATOM 817 N N . PRO A 1 109 ? 7.201 11.853 16.500 1.00 37.97 109 PRO A N 1
ATOM 818 C CA . PRO A 1 109 ? 7.698 10.570 16.967 1.00 37.97 109 PRO A CA 1
ATOM 819 C C . PRO A 1 109 ? 6.564 9.820 17.683 1.00 37.97 109 PRO A C 1
ATOM 821 O O . PRO A 1 109 ? 6.033 10.310 18.680 1.00 37.97 109 PRO A O 1
ATOM 824 N N . CYS A 1 110 ? 6.205 8.640 17.173 1.00 34.88 110 CYS A N 1
ATOM 825 C CA . CYS A 1 110 ? 5.481 7.577 17.879 1.00 34.88 110 CYS A CA 1
ATOM 826 C C . CYS A 1 110 ? 6.040 6.216 17.444 1.00 34.88 110 CYS A C 1
ATOM 828 O O . CYS A 1 110 ? 6.005 5.907 16.228 1.00 34.88 110 CYS A O 1
#